Protein AF-X0TDR7-F1 (afdb_monomer)

InterPro domains:
  IPR020618 Adenylate kinase isoenzyme 6 [PTHR12595] (1-79)
  IPR027417 P-loop containing nucleoside triphosphate hydrolase [G3DSA:3.40.50.300] (1-82)

Structure (mmCIF, N/CA/C/O backbone):
data_AF-X0TDR7-F1
#
_entry.id   AF-X0TDR7-F1
#
loop_
_atom_site.group_PDB
_atom_site.id
_atom_site.type_symbol
_atom_site.label_atom_id
_atom_site.label_alt_id
_atom_site.label_comp_id
_atom_site.label_asym_id
_atom_site.label_entity_id
_atom_site.label_seq_id
_atom_site.pdbx_PDB_ins_code
_atom_site.Cartn_x
_atom_site.Cartn_y
_atom_site.Cartn_z
_atom_site.occupancy
_atom_site.B_iso_or_equiv
_atom_site.auth_seq_id
_atom_site.auth_comp_id
_atom_site.auth_asym_id
_atom_site.auth_atom_id
_atom_site.pdbx_PDB_model_num
ATOM 1 N N . HIS A 1 1 ? 4.515 -13.592 0.853 1.00 52.84 1 HIS A N 1
ATOM 2 C CA . HIS A 1 1 ? 5.861 -14.201 0.863 1.00 52.84 1 HIS A CA 1
ATOM 3 C C . HIS A 1 1 ? 6.139 -15.214 -0.256 1.00 52.84 1 HIS A C 1
ATOM 5 O O . HIS A 1 1 ? 7.296 -15.283 -0.643 1.00 52.84 1 HIS A O 1
ATOM 11 N N . LEU A 1 2 ? 5.161 -15.937 -0.839 1.00 58.91 2 LEU A N 1
ATOM 12 C CA . LEU A 1 2 ? 5.413 -16.826 -2.002 1.00 58.91 2 LEU A CA 1
ATOM 13 C C . LEU A 1 2 ? 5.890 -16.073 -3.266 1.00 58.91 2 LEU A C 1
ATOM 15 O O . LEU A 1 2 ? 6.591 -16.632 -4.100 1.00 58.91 2 LEU A O 1
ATOM 19 N N . SER A 1 3 ? 5.553 -14.789 -3.377 1.00 54.22 3 SER A N 1
ATOM 20 C CA . SER A 1 3 ? 5.880 -13.903 -4.499 1.00 54.22 3 SER A CA 1
ATOM 21 C C . SER A 1 3 ? 7.376 -13.813 -4.840 1.00 54.22 3 SER A C 1
ATOM 23 O O . SER A 1 3 ? 7.697 -13.703 -6.015 1.00 54.22 3 SER A O 1
ATOM 25 N N . HIS A 1 4 ? 8.288 -13.939 -3.868 1.00 57.75 4 HIS A N 1
ATOM 26 C CA . HIS A 1 4 ? 9.746 -13.895 -4.109 1.00 57.75 4 HIS A CA 1
ATOM 27 C C . HIS A 1 4 ? 10.300 -15.096 -4.858 1.00 57.75 4 HIS A C 1
ATOM 29 O O . HIS A 1 4 ? 11.381 -15.024 -5.434 1.00 57.75 4 HIS A O 1
ATOM 35 N N . TYR A 1 5 ? 9.589 -16.220 -4.808 1.00 61.66 5 TYR A N 1
ATOM 36 C CA . TYR A 1 5 ? 10.034 -17.458 -5.432 1.00 61.66 5 TYR A CA 1
ATOM 37 C C . TYR A 1 5 ? 9.626 -17.544 -6.898 1.00 61.66 5 TYR A C 1
ATOM 39 O O . TYR A 1 5 ? 10.023 -18.483 -7.583 1.00 61.66 5 TYR A O 1
ATOM 47 N N . LEU A 1 6 ? 8.832 -16.591 -7.393 1.00 69.50 6 LEU A N 1
ATOM 48 C CA . LEU A 1 6 ? 8.427 -16.555 -8.787 1.00 69.50 6 LEU A CA 1
ATOM 49 C C . LEU A 1 6 ? 9.493 -15.806 -9.595 1.00 69.50 6 LEU A C 1
ATOM 51 O O . LEU A 1 6 ? 9.596 -14.584 -9.492 1.00 69.50 6 LEU A O 1
ATOM 55 N N . PRO A 1 7 ? 10.304 -16.495 -10.416 1.00 70.50 7 PRO A N 1
ATOM 56 C CA . PRO A 1 7 ? 11.303 -15.812 -11.214 1.00 70.50 7 PRO A CA 1
ATOM 57 C C . PRO A 1 7 ? 10.626 -14.914 -12.252 1.00 70.50 7 PRO A C 1
ATOM 59 O O . PRO A 1 7 ? 9.612 -15.275 -12.854 1.00 70.50 7 PRO A O 1
ATOM 62 N N . LYS A 1 8 ? 11.246 -13.758 -12.511 1.00 70.50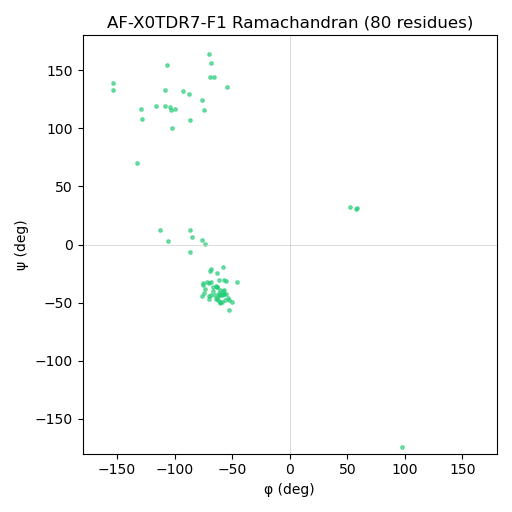 8 LYS A N 1
ATOM 63 C CA . LYS A 1 8 ? 10.768 -12.719 -13.439 1.00 70.50 8 LYS A CA 1
ATOM 64 C C . LYS A 1 8 ? 10.282 -13.249 -14.794 1.00 70.50 8 LYS A C 1
ATOM 66 O O . LYS A 1 8 ? 9.352 -12.690 -15.354 1.00 70.50 8 LYS A O 1
ATOM 71 N N . LYS A 1 9 ? 10.875 -14.335 -15.303 1.00 79.94 9 LYS A N 1
ATOM 72 C CA . LYS A 1 9 ? 10.498 -14.963 -16.582 1.00 79.94 9 LYS A CA 1
ATOM 73 C C . LYS A 1 9 ? 9.037 -15.426 -16.671 1.00 79.94 9 LYS A C 1
ATOM 75 O O . LYS A 1 9 ? 8.566 -15.642 -17.776 1.00 79.94 9 LYS A O 1
ATOM 80 N N . TYR A 1 10 ? 8.348 -15.601 -15.542 1.00 82.06 10 TYR A N 1
ATOM 81 C CA . TYR A 1 10 ? 6.938 -16.006 -15.506 1.00 82.06 10 TYR A CA 1
ATOM 82 C C . TYR A 1 10 ? 5.986 -14.864 -15.127 1.00 82.06 10 TYR A C 1
ATOM 84 O O . TYR A 1 10 ? 4.798 -15.109 -14.943 1.00 82.06 10 TYR A O 1
ATOM 92 N N . ILE A 1 11 ? 6.491 -13.639 -14.942 1.00 82.56 11 ILE A N 1
ATOM 93 C CA . ILE A 1 11 ? 5.696 -12.500 -14.474 1.00 82.56 11 ILE A CA 1
ATOM 94 C C . ILE A 1 11 ? 5.883 -11.317 -15.420 1.00 82.56 11 ILE A C 1
ATOM 96 O O . ILE A 1 11 ? 6.909 -10.636 -15.383 1.00 82.56 11 ILE A O 1
ATOM 100 N N . ASP A 1 12 ? 4.839 -11.019 -16.190 1.00 86.81 12 ASP A N 1
ATOM 101 C CA . ASP A 1 12 ? 4.790 -9.846 -17.070 1.00 86.81 12 ASP A CA 1
ATOM 102 C C . ASP A 1 12 ? 4.568 -8.541 -16.289 1.00 86.81 12 ASP A C 1
ATOM 104 O O . ASP A 1 12 ? 5.079 -7.480 -16.659 1.00 86.81 12 ASP A O 1
ATOM 108 N N . LEU A 1 13 ? 3.810 -8.610 -15.187 1.00 88.56 13 LEU A N 1
ATOM 109 C CA . LEU A 1 13 ? 3.453 -7.458 -14.362 1.00 88.56 13 LEU A CA 1
ATOM 110 C C . LEU A 1 13 ? 3.176 -7.858 -12.905 1.00 88.56 13 LEU A C 1
ATOM 112 O O . LEU A 1 13 ? 2.406 -8.773 -12.629 1.00 88.56 13 LEU A O 1
ATOM 116 N N . CYS A 1 14 ? 3.749 -7.112 -1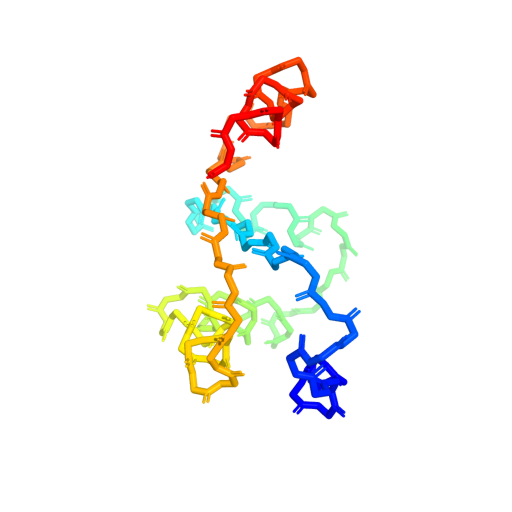1.963 1.00 89.94 14 CYS A N 1
ATOM 117 C CA . CYS A 1 14 ? 3.482 -7.194 -10.532 1.00 89.94 14 CYS A CA 1
ATOM 118 C C . CYS A 1 14 ? 2.701 -5.951 -10.088 1.00 89.94 14 CYS A C 1
ATOM 120 O O . CYS A 1 14 ? 3.179 -4.824 -10.218 1.00 89.94 14 CYS A O 1
ATOM 122 N N . ILE A 1 15 ? 1.488 -6.135 -9.567 1.00 91.19 15 ILE A N 1
ATOM 123 C CA . ILE A 1 15 ? 0.643 -5.026 -9.115 1.00 91.19 15 ILE A CA 1
ATOM 124 C C . ILE A 1 15 ? 0.759 -4.889 -7.598 1.00 91.19 15 ILE A C 1
ATOM 126 O O . ILE A 1 15 ? 0.343 -5.778 -6.858 1.00 91.19 15 ILE A O 1
ATOM 130 N N . ILE A 1 16 ? 1.275 -3.751 -7.136 1.00 92.88 16 ILE A N 1
ATOM 131 C CA . ILE A 1 16 ? 1.388 -3.429 -5.711 1.00 92.88 16 ILE A CA 1
ATOM 132 C C . ILE A 1 16 ? 0.287 -2.443 -5.335 1.00 92.88 16 ILE A C 1
ATOM 134 O O . ILE A 1 16 ? 0.252 -1.304 -5.807 1.00 92.88 16 ILE A O 1
ATOM 138 N N . THR A 1 17 ? -0.624 -2.868 -4.464 1.00 93.44 17 THR A N 1
ATOM 139 C CA . THR A 1 17 ? -1.675 -1.993 -3.943 1.00 93.44 17 THR A CA 1
ATOM 140 C C . THR A 1 17 ? -1.194 -1.249 -2.709 1.00 93.44 17 THR A C 1
ATOM 142 O O . THR A 1 17 ? -0.743 -1.882 -1.759 1.00 93.44 17 THR A O 1
ATOM 145 N N . LYS A 1 18 ? -1.364 0.070 -2.704 1.00 94.75 18 LYS A N 1
ATOM 146 C CA . LYS A 1 18 ? -1.112 0.945 -1.558 1.00 94.75 18 LYS A CA 1
ATOM 147 C C . LYS A 1 18 ? -2.415 1.430 -0.942 1.00 94.75 18 LYS A C 1
ATOM 149 O O . LYS A 1 18 ? -3.457 1.477 -1.610 1.00 94.75 18 LYS A O 1
ATOM 154 N N . CYS A 1 19 ? -2.378 1.762 0.341 1.00 95.75 19 CYS A N 1
ATOM 155 C CA . CYS A 1 19 ? -3.529 2.284 1.061 1.00 95.75 19 CYS A CA 1
ATOM 156 C C . CYS A 1 19 ? -3.094 3.149 2.245 1.00 95.75 19 CYS A C 1
ATOM 158 O O . CYS A 1 19 ? -2.236 2.769 3.032 1.00 95.75 19 CYS A O 1
ATOM 160 N N . ASN A 1 20 ? -3.776 4.274 2.461 1.00 96.75 20 ASN A N 1
ATOM 161 C CA . ASN A 1 20 ? -3.605 5.061 3.676 1.00 96.75 20 ASN A CA 1
ATOM 162 C C . ASN A 1 20 ? -3.831 4.206 4.940 1.00 96.75 20 ASN A C 1
ATOM 164 O O . ASN A 1 20 ? -4.835 3.491 5.036 1.00 96.75 20 ASN A O 1
ATOM 168 N N . LEU A 1 21 ? -2.952 4.361 5.935 1.00 96.94 21 LEU A N 1
ATOM 169 C CA . LEU A 1 21 ? -2.923 3.551 7.160 1.00 96.94 21 LEU A CA 1
ATOM 170 C C . LEU A 1 21 ? -4.248 3.549 7.929 1.00 96.94 21 LEU A C 1
ATOM 172 O O . LEU A 1 21 ? -4.721 2.488 8.325 1.00 96.94 21 LEU A O 1
ATOM 176 N N . LYS A 1 22 ? -4.911 4.706 8.076 1.00 97.00 22 LYS A N 1
ATOM 177 C CA . LYS A 1 22 ? -6.206 4.789 8.781 1.00 97.00 22 LYS A CA 1
ATOM 178 C C . LYS A 1 22 ? -7.286 3.984 8.059 1.00 97.00 22 LYS A C 1
ATOM 180 O O . LYS A 1 22 ? -8.155 3.382 8.687 1.00 97.00 22 LYS A O 1
ATOM 185 N N . THR A 1 23 ? -7.252 3.983 6.729 1.00 96.94 23 THR A N 1
ATOM 186 C CA . THR A 1 23 ? -8.204 3.219 5.914 1.00 96.94 23 THR A CA 1
ATOM 187 C C . THR A 1 23 ? -7.883 1.728 5.952 1.00 96.94 23 THR A C 1
ATOM 189 O O . THR A 1 23 ? -8.796 0.912 6.095 1.00 96.94 23 THR A O 1
ATOM 192 N N . LEU A 1 24 ? -6.600 1.372 5.874 1.00 97.12 24 LEU A N 1
ATOM 193 C CA . LEU A 1 24 ? -6.132 -0.006 5.974 1.00 97.12 24 LEU A CA 1
ATOM 194 C C . LEU A 1 24 ? -6.516 -0.615 7.327 1.00 97.12 24 LEU A C 1
ATOM 196 O O . LEU A 1 24 ? -7.162 -1.659 7.362 1.00 97.12 24 LEU A O 1
ATOM 200 N N . GLU A 1 25 ? -6.244 0.084 8.430 1.00 97.56 25 GLU A N 1
ATOM 201 C CA . GLU A 1 25 ? -6.606 -0.351 9.780 1.00 97.56 25 GLU A CA 1
ATOM 202 C C . GLU A 1 25 ? -8.115 -0.613 9.906 1.00 97.56 25 GLU A C 1
ATOM 204 O O . GLU A 1 25 ? -8.528 -1.675 10.375 1.00 97.56 25 GLU A O 1
ATOM 209 N N . LYS A 1 26 ? -8.959 0.317 9.433 1.00 97.62 26 LYS A N 1
ATOM 210 C CA . LYS A 1 26 ? -10.423 0.145 9.430 1.00 97.62 26 LYS A CA 1
ATOM 211 C C . LYS A 1 26 ? -10.849 -1.108 8.659 1.00 97.62 26 LYS A C 1
ATOM 213 O O . LYS A 1 26 ? -11.710 -1.854 9.129 1.00 97.62 26 LYS A O 1
ATOM 218 N N . ARG A 1 27 ? -10.247 -1.369 7.492 1.00 96.56 27 ARG A N 1
ATOM 219 C CA . ARG A 1 27 ? -10.532 -2.565 6.677 1.00 96.56 27 ARG A CA 1
ATOM 220 C C . ARG A 1 27 ? -10.111 -3.848 7.393 1.00 96.56 27 ARG A C 1
ATOM 222 O O . ARG A 1 27 ? -10.880 -4.806 7.400 1.00 96.56 27 ARG A O 1
ATOM 229 N N . LEU A 1 28 ? -8.937 -3.862 8.021 1.00 97.38 28 LEU A N 1
ATOM 230 C CA . LEU A 1 28 ? -8.436 -5.020 8.765 1.00 97.38 28 LEU A CA 1
ATOM 231 C C . LEU A 1 28 ? -9.281 -5.309 10.016 1.00 97.38 28 LEU A C 1
ATOM 233 O O . LEU A 1 28 ? -9.631 -6.462 10.265 1.00 97.38 28 LEU A O 1
ATOM 237 N N . LYS A 1 29 ? -9.711 -4.269 10.744 1.00 97.25 29 LYS A N 1
ATOM 238 C CA . LYS A 1 29 ? -10.665 -4.400 11.860 1.00 97.25 29 LYS A CA 1
ATOM 239 C C . LYS A 1 29 ? -12.002 -4.980 11.398 1.00 97.25 29 LYS A C 1
ATOM 241 O O . LYS A 1 29 ? -12.523 -5.890 12.034 1.00 97.25 29 LYS A O 1
ATOM 246 N N . LYS A 1 30 ? -12.533 -4.523 10.255 1.00 97.50 30 LYS A N 1
ATOM 247 C CA . LYS A 1 30 ? -13.770 -5.072 9.664 1.00 97.50 30 LYS A CA 1
ATOM 248 C C . LYS A 1 30 ? -13.635 -6.556 9.296 1.00 97.50 30 LYS A C 1
ATOM 250 O O . LYS A 1 30 ? -14.611 -7.292 9.395 1.00 97.50 30 LYS A O 1
ATOM 255 N N . LYS A 1 31 ? -12.427 -7.008 8.937 1.00 96.25 31 LYS A N 1
ATOM 256 C CA . LYS A 1 31 ? -12.093 -8.428 8.720 1.00 96.25 31 LYS A CA 1
ATOM 257 C C . LYS A 1 31 ? -11.914 -9.235 10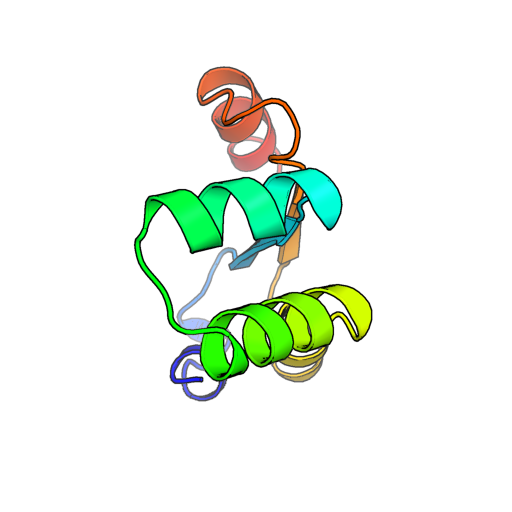.016 1.00 96.25 31 LYS A C 1
ATOM 259 O O . LYS A 1 31 ? -11.577 -10.410 9.938 1.00 96.25 31 LYS A O 1
ATOM 264 N N . ARG A 1 32 ? -12.140 -8.633 11.192 1.00 96.44 32 ARG A N 1
ATOM 265 C CA . ARG A 1 32 ? -11.985 -9.259 12.518 1.00 96.44 32 ARG A CA 1
ATOM 266 C C . ARG A 1 32 ? -10.571 -9.787 12.786 1.00 96.44 32 ARG A C 1
ATOM 268 O O . ARG A 1 32 ? -10.395 -10.763 13.507 1.00 96.44 32 ARG A O 1
ATOM 275 N N . TYR A 1 33 ? -9.553 -9.142 12.214 1.00 96.81 33 TYR A N 1
ATOM 276 C CA . TYR A 1 33 ? -8.165 -9.479 12.525 1.00 96.81 33 TYR A CA 1
ATOM 277 C C . TYR A 1 33 ? -7.833 -9.054 13.958 1.00 96.81 33 TYR A C 1
ATOM 279 O O . TYR A 1 33 ? -8.311 -8.027 14.444 1.00 96.81 33 TYR A O 1
ATOM 287 N N . ASN A 1 34 ? -7.002 -9.842 14.638 1.00 97.25 34 ASN A N 1
ATOM 288 C CA . ASN A 1 34 ? -6.536 -9.495 15.976 1.00 97.25 34 ASN A CA 1
ATOM 289 C C . ASN A 1 34 ? -5.564 -8.295 15.933 1.00 97.25 34 ASN A C 1
ATOM 291 O O . ASN A 1 34 ? -5.036 -7.925 14.881 1.00 97.25 34 ASN A O 1
ATOM 295 N N . LYS A 1 35 ? -5.318 -7.672 17.094 1.00 97.12 35 LYS A N 1
ATOM 296 C CA . LYS A 1 35 ? -4.473 -6.467 17.197 1.00 97.12 35 LYS A CA 1
ATOM 297 C C . LYS A 1 35 ? -3.051 -6.692 16.671 1.00 97.12 35 LYS A C 1
ATOM 299 O O . LYS A 1 35 ? -2.521 -5.815 15.996 1.00 97.12 35 LYS A O 1
ATOM 304 N N . ALA A 1 36 ? -2.465 -7.858 16.946 1.00 97.69 36 ALA A N 1
ATOM 305 C CA . ALA A 1 36 ? -1.121 -8.206 16.488 1.00 97.69 36 ALA A CA 1
ATOM 306 C C . ALA A 1 36 ? -1.048 -8.252 14.955 1.00 97.69 36 ALA A C 1
ATOM 308 O O . ALA A 1 36 ? -0.201 -7.593 14.363 1.00 97.69 36 ALA A O 1
ATOM 309 N N . LYS A 1 37 ? -2.002 -8.931 14.307 1.00 97.12 37 LYS A N 1
ATOM 310 C CA . LYS A 1 37 ? -2.061 -9.040 12.848 1.00 97.12 37 LYS A CA 1
ATOM 311 C C . LYS A 1 37 ? -2.343 -7.699 12.182 1.00 97.12 37 LYS A C 1
ATOM 313 O O . LYS A 1 37 ? -1.795 -7.418 11.120 1.00 97.12 37 LYS A O 1
ATOM 318 N N . ILE A 1 38 ? -3.185 -6.863 12.795 1.00 97.75 38 ILE A N 1
ATOM 319 C CA . ILE A 1 38 ? -3.419 -5.495 12.318 1.00 97.75 38 ILE A CA 1
ATOM 320 C C . ILE A 1 38 ? -2.113 -4.699 12.347 1.00 97.75 38 ILE A C 1
ATOM 322 O O . ILE A 1 38 ? -1.761 -4.112 11.330 1.00 97.75 38 ILE A O 1
ATOM 326 N N . ARG A 1 39 ? -1.394 -4.711 13.477 1.00 97.69 39 ARG A N 1
ATOM 327 C CA . ARG A 1 39 ? -0.114 -4.008 13.624 1.00 97.69 39 ARG A CA 1
ATOM 328 C C . ARG A 1 39 ? 0.911 -4.489 12.602 1.00 97.69 39 ARG A C 1
ATOM 330 O O . ARG A 1 39 ? 1.438 -3.666 11.875 1.00 97.69 39 ARG A O 1
ATOM 337 N N . GLU A 1 40 ? 1.088 -5.802 12.472 1.00 97.69 40 GLU A N 1
ATOM 338 C CA . GLU A 1 40 ? 1.979 -6.411 11.476 1.00 97.69 40 GLU A CA 1
ATOM 339 C C . GLU A 1 40 ? 1.677 -5.903 10.055 1.00 97.69 40 GLU A C 1
ATOM 341 O O . GLU A 1 40 ? 2.577 -5.470 9.348 1.00 97.69 40 GLU A O 1
ATOM 346 N N . ASN A 1 41 ? 0.403 -5.881 9.643 1.00 96.75 41 ASN A N 1
ATOM 347 C CA . ASN A 1 41 ? 0.027 -5.415 8.302 1.00 96.75 41 ASN A CA 1
ATOM 348 C C . ASN A 1 41 ? 0.214 -3.900 8.118 1.00 96.75 41 ASN A C 1
ATOM 350 O O . ASN A 1 41 ? 0.514 -3.460 7.011 1.00 96.75 41 ASN A O 1
ATOM 354 N N . LEU A 1 42 ? 0.008 -3.102 9.171 1.00 97.75 42 LEU A N 1
ATOM 355 C CA . LEU A 1 42 ? 0.276 -1.664 9.131 1.00 97.75 42 LEU A CA 1
ATOM 356 C C . LEU A 1 42 ? 1.775 -1.388 9.036 1.00 97.75 42 LEU A C 1
ATOM 358 O O . LEU A 1 42 ? 2.172 -0.572 8.212 1.00 97.75 42 LEU A O 1
ATOM 362 N N . ASP A 1 43 ? 2.590 -2.100 9.812 1.00 97.88 43 ASP A N 1
ATOM 363 C CA . ASP A 1 43 ? 4.047 -2.001 9.768 1.00 97.88 43 ASP A CA 1
ATOM 364 C C . ASP A 1 43 ? 4.561 -2.412 8.377 1.00 97.88 43 ASP A C 1
ATOM 366 O O . ASP A 1 43 ? 5.349 -1.685 7.776 1.00 97.88 43 ASP A O 1
ATOM 370 N N . CYS A 1 44 ? 4.037 -3.496 7.789 1.00 96.69 44 CYS A N 1
ATOM 371 C CA . CYS A 1 44 ? 4.364 -3.883 6.412 1.00 96.69 44 CYS A CA 1
ATOM 372 C C . CYS A 1 44 ? 4.063 -2.781 5.383 1.00 96.69 44 CYS A C 1
ATOM 374 O O . CYS A 1 44 ? 4.831 -2.612 4.435 1.00 96.69 44 CYS A O 1
ATOM 376 N N . GLU A 1 45 ? 2.957 -2.047 5.548 1.00 96.38 45 GLU A N 1
ATOM 377 C CA . GLU A 1 45 ? 2.612 -0.931 4.662 1.00 96.38 45 GLU A CA 1
ATOM 378 C C . GLU A 1 45 ? 3.499 0.298 4.917 1.00 96.38 45 GLU A C 1
ATOM 380 O O . GLU A 1 45 ? 3.906 0.940 3.955 1.00 96.38 45 GLU A O 1
ATOM 385 N N . ILE A 1 46 ? 3.843 0.598 6.177 1.00 97.25 46 ILE A N 1
ATOM 386 C CA . ILE A 1 46 ? 4.746 1.701 6.561 1.00 97.25 46 ILE A CA 1
ATOM 387 C C . ILE A 1 46 ? 6.151 1.492 5.993 1.00 97.25 46 ILE A C 1
ATOM 389 O O . ILE A 1 46 ? 6.742 2.423 5.455 1.00 97.25 46 ILE A O 1
ATOM 393 N N . PHE A 1 47 ? 6.687 0.277 6.114 1.00 96.94 47 PHE A N 1
ATOM 394 C CA . PHE A 1 47 ? 8.041 -0.056 5.668 1.00 96.94 47 PHE A CA 1
ATOM 395 C C . PHE A 1 47 ? 8.120 -0.427 4.185 1.00 96.94 47 PHE A C 1
ATOM 397 O O . PHE A 1 47 ? 9.172 -0.858 3.715 1.00 96.94 47 PHE A O 1
ATOM 404 N N . ASP A 1 48 ? 7.018 -0.282 3.442 1.00 95.81 48 ASP A N 1
ATOM 405 C CA . ASP A 1 48 ? 6.947 -0.596 2.018 1.00 95.81 48 ASP A CA 1
ATOM 406 C C . ASP A 1 48 ? 7.440 -2.014 1.674 1.00 95.81 48 ASP A C 1
ATOM 408 O O . ASP A 1 48 ? 7.939 -2.247 0.571 1.00 95.81 48 ASP A O 1
ATOM 412 N N . ILE A 1 49 ? 7.253 -2.980 2.583 1.00 95.38 49 ILE A N 1
ATOM 413 C CA . ILE A 1 49 ? 7.842 -4.324 2.477 1.00 95.38 49 ILE A CA 1
ATOM 414 C C . ILE A 1 49 ? 7.514 -4.949 1.119 1.00 95.38 49 ILE A C 1
ATOM 416 O O . ILE A 1 49 ? 8.419 -5.193 0.331 1.00 95.38 49 ILE A O 1
ATOM 420 N N . CYS A 1 50 ? 6.231 -5.059 0.761 1.00 93.06 50 CYS A N 1
ATOM 421 C CA . CYS A 1 50 ? 5.805 -5.643 -0.517 1.00 93.06 50 CYS A CA 1
ATOM 422 C C . CYS A 1 50 ? 6.404 -4.949 -1.759 1.00 93.06 50 CYS A C 1
ATOM 424 O O . CYS A 1 50 ? 6.575 -5.578 -2.801 1.00 93.06 50 CYS A O 1
ATOM 426 N N . LEU A 1 51 ? 6.680 -3.641 -1.684 1.00 93.81 51 LEU A N 1
ATOM 427 C CA . LEU A 1 51 ? 7.278 -2.896 -2.793 1.00 93.81 51 LEU A CA 1
ATOM 428 C C . LEU A 1 51 ? 8.774 -3.196 -2.909 1.00 93.81 51 LEU A C 1
ATOM 430 O O . LEU A 1 51 ? 9.264 -3.394 -4.020 1.00 93.81 51 LEU A O 1
ATOM 434 N N . ASN A 1 52 ? 9.487 -3.217 -1.783 1.00 94.25 52 ASN A N 1
ATOM 435 C CA . ASN A 1 52 ? 10.917 -3.521 -1.748 1.00 94.25 52 ASN A CA 1
ATOM 436 C C . ASN A 1 52 ? 11.173 -4.955 -2.214 1.00 94.25 52 ASN A C 1
ATOM 438 O O . ASN A 1 52 ? 11.954 -5.170 -3.134 1.00 94.25 52 ASN A O 1
ATOM 442 N N . GLU A 1 53 ? 10.390 -5.893 -1.697 1.00 91.44 53 GLU A N 1
ATOM 443 C CA . GLU A 1 53 ? 10.339 -7.293 -2.111 1.00 91.44 53 GLU A CA 1
ATOM 444 C C . GLU A 1 53 ? 10.187 -7.459 -3.640 1.00 91.44 53 GLU A C 1
ATOM 446 O O . GLU A 1 53 ? 10.958 -8.161 -4.300 1.00 91.44 53 GLU A O 1
ATOM 451 N N . ALA A 1 54 ? 9.228 -6.749 -4.247 1.00 90.50 54 ALA A N 1
ATOM 452 C CA . ALA A 1 54 ? 9.009 -6.804 -5.692 1.00 90.50 54 ALA A CA 1
ATOM 453 C C . ALA A 1 54 ? 10.150 -6.161 -6.507 1.00 90.50 54 ALA A C 1
ATOM 455 O O . ALA A 1 54 ? 10.439 -6.606 -7.625 1.00 90.50 54 ALA A O 1
ATOM 456 N N . LYS A 1 55 ? 10.797 -5.117 -5.966 1.00 90.38 55 LYS A N 1
ATOM 457 C CA . LYS A 1 55 ? 11.958 -4.455 -6.586 1.00 90.38 55 LYS A CA 1
ATOM 458 C C . LYS A 1 55 ? 13.189 -5.355 -6.561 1.00 90.38 55 LYS A C 1
ATOM 460 O O . LYS A 1 55 ? 13.860 -5.473 -7.585 1.00 90.38 55 LYS A O 1
ATOM 465 N N . GLU A 1 56 ? 13.463 -6.008 -5.435 1.00 91.00 56 GLU A N 1
ATOM 466 C CA . GLU A 1 56 ? 14.576 -6.951 -5.278 1.00 91.00 56 GLU A CA 1
ATOM 467 C C . GLU A 1 56 ? 14.449 -8.133 -6.246 1.00 91.00 56 GLU A C 1
ATOM 469 O O . GLU A 1 56 ? 15.419 -8.509 -6.906 1.00 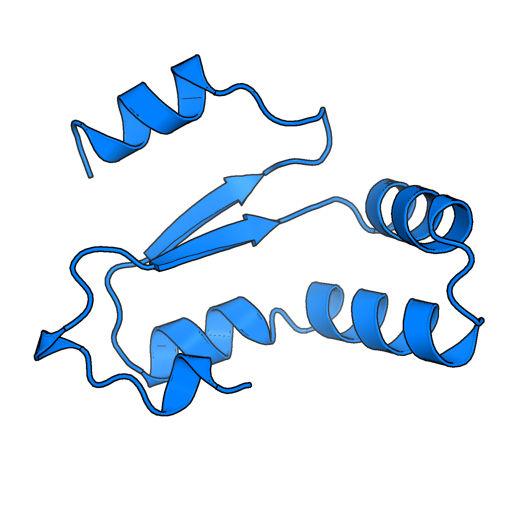91.00 56 GLU A O 1
ATOM 474 N N . ALA A 1 57 ? 13.226 -8.631 -6.448 1.00 87.12 57 ALA A N 1
ATOM 475 C CA . ALA A 1 57 ? 12.914 -9.656 -7.445 1.00 87.12 57 ALA A CA 1
ATOM 476 C C . ALA A 1 57 ? 12.925 -9.146 -8.910 1.00 87.12 57 ALA A C 1
ATOM 478 O O . ALA A 1 57 ? 12.705 -9.914 -9.852 1.00 87.12 57 ALA A O 1
ATOM 479 N N . LYS A 1 58 ? 13.212 -7.853 -9.133 1.00 88.06 58 LYS A N 1
ATOM 480 C CA . LYS A 1 58 ? 13.316 -7.185 -10.446 1.00 88.06 58 LYS A CA 1
ATOM 481 C C . LYS A 1 58 ? 12.052 -7.287 -11.311 1.00 88.06 58 LYS A C 1
ATOM 483 O O . LYS A 1 58 ? 12.153 -7.291 -12.548 1.00 88.06 58 LYS A O 1
ATOM 488 N N . HIS A 1 59 ? 10.870 -7.358 -10.698 1.00 87.81 59 HIS A N 1
ATOM 489 C CA . HIS A 1 59 ? 9.599 -7.391 -11.426 1.00 87.81 59 HIS A CA 1
ATOM 490 C C . HIS A 1 59 ? 9.292 -6.057 -12.122 1.00 87.81 59 HIS A C 1
ATOM 492 O O . HIS A 1 59 ? 9.755 -4.997 -11.703 1.00 87.81 59 HIS A O 1
ATOM 498 N N . LYS A 1 60 ? 8.472 -6.094 -13.182 1.00 89.44 60 LYS A N 1
ATOM 499 C CA . LYS A 1 60 ? 7.815 -4.885 -13.701 1.00 89.44 60 LYS A CA 1
ATOM 500 C C . LYS A 1 60 ? 6.686 -4.532 -12.734 1.00 89.44 60 LYS A C 1
ATOM 502 O O . LYS A 1 60 ? 5.779 -5.337 -12.565 1.00 89.44 60 LYS A O 1
ATOM 507 N N . ILE A 1 61 ? 6.756 -3.381 -12.069 1.00 91.94 61 ILE A N 1
ATOM 508 C CA . ILE A 1 61 ? 5.842 -3.036 -10.969 1.00 91.94 61 ILE A CA 1
ATOM 509 C C . ILE A 1 61 ? 4.863 -1.946 -11.400 1.00 91.94 61 ILE A C 1
ATOM 511 O O . ILE A 1 61 ? 5.277 -0.908 -11.910 1.00 91.94 61 ILE A O 1
ATOM 515 N N . LEU A 1 62 ? 3.577 -2.142 -11.110 1.00 91.69 62 LEU A N 1
ATOM 516 C CA . LEU A 1 62 ? 2.543 -1.113 -11.196 1.00 91.69 62 LEU A CA 1
ATOM 517 C C . LEU A 1 62 ? 1.965 -0.837 -9.806 1.0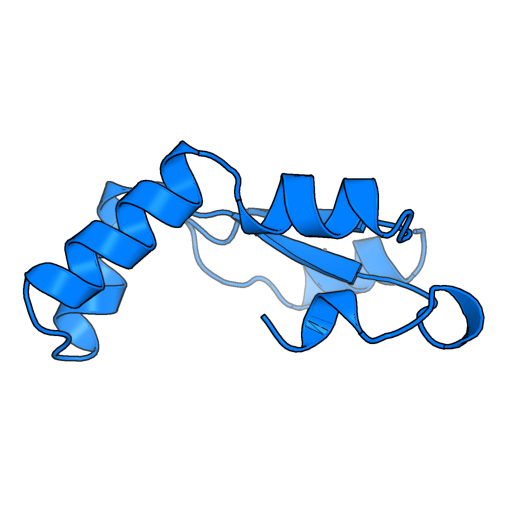0 91.69 62 LEU A C 1
ATOM 519 O O . LEU A 1 62 ? 1.367 -1.715 -9.187 1.00 91.69 62 LEU A O 1
ATOM 523 N N . ILE A 1 63 ? 2.105 0.402 -9.331 1.00 92.50 63 ILE A N 1
ATOM 524 C CA . ILE A 1 63 ? 1.579 0.817 -8.025 1.00 92.50 63 ILE A CA 1
ATOM 525 C C . ILE A 1 63 ? 0.172 1.403 -8.177 1.00 92.50 63 ILE A C 1
ATOM 527 O O . ILE A 1 63 ? -0.084 2.272 -9.022 1.00 92.50 63 ILE A O 1
ATOM 531 N N . ILE A 1 64 ? -0.750 0.943 -7.332 1.00 92.62 64 ILE A N 1
ATOM 532 C CA . ILE A 1 64 ? -2.154 1.358 -7.345 1.00 92.62 64 ILE A CA 1
ATOM 533 C C . ILE A 1 64 ? -2.587 1.772 -5.942 1.00 92.62 64 ILE A C 1
ATOM 535 O O . ILE A 1 64 ? -2.648 0.946 -5.037 1.00 92.62 64 ILE A O 1
ATOM 539 N N . ASP A 1 65 ? -2.951 3.041 -5.767 1.00 92.44 65 ASP A N 1
ATOM 540 C CA . ASP A 1 65 ? -3.594 3.502 -4.536 1.00 92.44 65 ASP A CA 1
ATOM 541 C C . ASP A 1 65 ? -5.067 3.068 -4.506 1.00 92.44 65 ASP A C 1
ATOM 543 O O . ASP A 1 65 ? -5.850 3.372 -5.410 1.00 92.44 65 ASP A O 1
ATOM 547 N N . THR A 1 66 ? -5.435 2.360 -3.443 1.00 94.31 66 THR A N 1
ATOM 548 C CA . THR A 1 66 ? -6.778 1.827 -3.193 1.00 94.31 66 THR A CA 1
ATOM 549 C C . THR A 1 66 ? -7.459 2.491 -1.997 1.00 94.31 66 THR A C 1
ATOM 551 O O . THR A 1 66 ? -8.488 2.002 -1.518 1.00 94.31 66 THR A O 1
ATOM 554 N N . THR A 1 67 ? -6.923 3.604 -1.486 1.00 91.88 67 THR A N 1
ATOM 555 C CA . THR A 1 67 ? -7.458 4.324 -0.319 1.00 91.88 67 THR A CA 1
ATOM 556 C C . THR A 1 67 ? -8.935 4.666 -0.501 1.00 91.88 67 THR A C 1
ATOM 558 O O . THR A 1 67 ? -9.757 4.380 0.367 1.00 91.88 67 THR A O 1
ATOM 561 N N . LYS A 1 68 ? -9.308 5.181 -1.677 1.00 91.44 68 LYS A N 1
ATOM 562 C CA . LYS A 1 68 ? -10.698 5.537 -2.020 1.00 91.44 68 LYS A CA 1
ATOM 563 C C . LYS A 1 68 ? -11.517 4.368 -2.593 1.00 91.44 68 LYS A C 1
ATOM 565 O O . LYS A 1 68 ? -12.599 4.581 -3.124 1.00 91.44 68 LYS A O 1
ATOM 570 N N . GLY A 1 69 ? -11.013 3.139 -2.480 1.00 87.44 69 GLY A N 1
ATOM 571 C CA . GLY A 1 69 ? -11.598 1.948 -3.096 1.00 87.44 69 GLY A CA 1
ATOM 572 C C . GLY A 1 69 ? -10.921 1.581 -4.415 1.00 87.44 69 GLY A C 1
ATOM 573 O O . GLY A 1 69 ? -9.905 2.162 -4.793 1.00 87.44 69 GLY A O 1
ATOM 574 N N . ILE A 1 70 ? -11.472 0.576 -5.094 1.00 87.06 70 ILE A N 1
ATOM 575 C CA . ILE A 1 70 ? -10.926 0.030 -6.338 1.00 87.06 70 ILE A CA 1
ATOM 576 C C . ILE A 1 70 ? -11.782 0.541 -7.497 1.00 87.06 70 ILE A C 1
ATOM 578 O O . ILE A 1 70 ? -12.971 0.245 -7.564 1.00 87.06 70 ILE A O 1
ATOM 582 N N . ASN A 1 71 ? -11.177 1.291 -8.420 1.00 85.62 71 ASN A N 1
ATOM 583 C CA . ASN A 1 71 ? -11.811 1.650 -9.688 1.00 85.62 71 ASN A CA 1
ATOM 584 C C . ASN A 1 71 ? -11.241 0.761 -10.797 1.00 85.62 71 ASN A C 1
ATOM 586 O O . ASN A 1 71 ? -10.144 1.014 -11.295 1.00 85.62 71 ASN A O 1
ATOM 590 N N . ILE A 1 72 ? -11.991 -0.276 -11.169 1.00 85.25 72 ILE A N 1
ATOM 591 C CA . ILE A 1 72 ? -11.558 -1.304 -12.124 1.00 85.25 72 ILE A CA 1
ATOM 592 C C . ILE A 1 72 ? -11.204 -0.687 -13.483 1.00 85.25 72 ILE A C 1
ATOM 594 O O . ILE A 1 72 ? -10.143 -0.984 -14.023 1.00 85.25 72 ILE A O 1
ATOM 598 N N . ASN A 1 73 ? -12.014 0.243 -13.995 1.00 84.88 73 ASN A N 1
ATOM 599 C CA . ASN A 1 73 ? -11.771 0.886 -15.292 1.00 84.88 73 ASN A CA 1
ATOM 600 C C . ASN A 1 73 ? -10.445 1.659 -15.314 1.00 84.88 73 ASN A C 1
ATOM 602 O O . ASN A 1 73 ? -9.667 1.558 -16.261 1.00 84.88 73 ASN A O 1
ATOM 606 N N . LYS A 1 74 ? -10.140 2.383 -14.230 1.00 80.62 74 LYS A N 1
ATOM 607 C CA . LYS A 1 74 ? -8.869 3.106 -14.092 1.00 80.62 74 LYS A CA 1
ATOM 608 C C . LYS A 1 74 ? -7.668 2.156 -14.063 1.00 80.62 74 LYS A C 1
ATOM 610 O O . LYS A 1 74 ? -6.611 2.497 -14.589 1.00 80.62 74 LYS A O 1
ATOM 615 N N . ILE A 1 75 ? -7.823 0.984 -13.450 1.00 84.06 75 ILE A N 1
ATOM 616 C CA . ILE A 1 75 ? -6.778 -0.045 -13.393 1.00 84.06 75 ILE A CA 1
ATOM 617 C C . ILE A 1 75 ? -6.570 -0.667 -14.775 1.00 84.06 75 ILE A C 1
ATOM 619 O O . ILE A 1 75 ? -5.435 -0.741 -15.234 1.00 84.06 75 ILE A O 1
ATOM 623 N N . LEU A 1 76 ? -7.652 -1.032 -15.469 1.00 84.44 76 LEU A N 1
ATOM 624 C CA . LEU A 1 76 ? -7.590 -1.600 -16.818 1.00 84.44 76 LEU A CA 1
ATOM 625 C C . LEU A 1 76 ? -6.871 -0.668 -17.800 1.00 84.44 76 LEU A C 1
ATOM 627 O O . LEU A 1 76 ? -6.023 -1.128 -18.559 1.00 84.44 76 LEU A O 1
ATOM 631 N N . ASN A 1 77 ? -7.137 0.639 -17.741 1.00 81.56 77 ASN A N 1
ATOM 632 C CA . ASN A 1 77 ? -6.451 1.613 -18.595 1.00 81.56 77 ASN A CA 1
ATOM 633 C C . ASN A 1 77 ? -4.939 1.678 -18.326 1.00 81.56 77 ASN A C 1
ATOM 635 O O . ASN A 1 77 ? -4.163 1.817 -19.264 1.00 81.56 77 ASN A O 1
ATOM 639 N N . LYS A 1 78 ? -4.512 1.531 -17.064 1.00 78.50 78 LYS A N 1
ATOM 640 C CA . LYS A 1 78 ? -3.085 1.480 -16.704 1.00 78.50 78 LYS A CA 1
ATOM 641 C C . LYS A 1 78 ? -2.405 0.181 -17.139 1.00 78.50 78 LYS A C 1
ATOM 643 O O . LYS A 1 78 ? -1.227 0.202 -17.454 1.00 78.50 78 LYS A O 1
ATOM 648 N N . ILE A 1 79 ? -3.126 -0.940 -17.151 1.00 81.94 79 ILE A N 1
ATOM 649 C CA . ILE A 1 79 ? -2.577 -2.239 -17.572 1.00 81.94 79 ILE A CA 1
ATOM 650 C C . ILE A 1 79 ? -2.427 -2.310 -19.098 1.00 81.94 79 ILE A C 1
ATOM 652 O O . ILE A 1 79 ? -1.472 -2.907 -19.582 1.00 81.94 79 ILE A O 1
ATOM 656 N N . LYS A 1 80 ? -3.340 -1.688 -19.861 1.00 72.94 80 LYS A N 1
ATOM 657 C CA . LYS A 1 80 ? -3.283 -1.650 -21.337 1.00 72.94 80 LYS A CA 1
ATOM 658 C C . LYS A 1 80 ? -2.122 -0.810 -21.888 1.00 72.94 80 LYS A C 1
ATOM 660 O O . LYS A 1 80 ? -1.717 -1.028 -23.025 1.00 72.94 80 LYS A O 1
ATOM 665 N N . HIS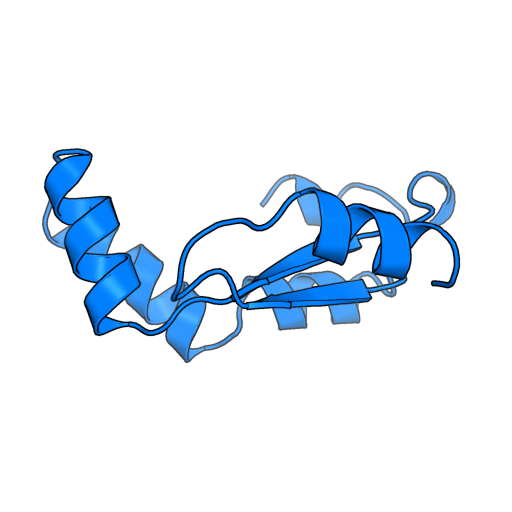 A 1 81 ? -1.580 0.106 -21.085 1.00 62.97 81 HIS A N 1
ATOM 666 C CA . HIS A 1 81 ? -0.425 0.944 -21.424 1.00 62.97 81 HIS A CA 1
ATOM 667 C C . HIS A 1 81 ? 0.596 0.941 -20.266 1.00 62.97 81 HIS A C 1
ATOM 669 O O . HIS A 1 81 ? 0.693 1.938 -19.546 1.00 62.97 81 HIS A O 1
ATOM 675 N N . PRO A 1 82 ? 1.282 -0.193 -20.024 1.00 55.94 82 PRO A N 1
ATOM 676 C CA . PRO A 1 82 ? 2.056 -0.431 -18.808 1.00 55.94 82 PRO A CA 1
ATOM 677 C C . PRO A 1 82 ? 3.495 0.086 -18.850 1.00 55.94 82 PRO A C 1
ATOM 679 O O . PRO A 1 82 ? 4.176 -0.096 -19.885 1.00 55.94 82 PRO A O 1
#

Foldseek 3Di:
DCVLVDQQVVAQEDEAEAADLVQQLVVCVVVVDDPVVNVVVSVCRVVVVVVVSCVVSVHHYDYHYQHVHDDPVVVVVVVVPD

Nearest PDB structures (foldseek):
  4cvn-assembly1_D  TM=8.336E-01  e=7.142E-03  Pyrococcus abyssi GE5
  4cvn-assembly4_B  TM=8.265E-01  e=7.142E-03  Pyrococcus abyssi GE5
  6ur1-assembly2_B  TM=2.492E-01  e=4.889E+00  Pseudomonas aeruginosa PAO1
  6uqy-assembly1_A  TM=2.481E-01  e=6.435E+00  Pseudomonas aeruginosa PAO1
  6ur0-assembly2_B  TM=2.490E-01  e=8.472E+00  Pseudomonas aeruginosa PAO1

Sequence (82 aa):
HLSHYLPKKYIDLCIITKCNLKTLEKRLKKKRYNKAKIRENLDCEIFDICLNEAKEAKHKILIIDTTKGININKILNKIKHP

Secondary structure (DSSP, 8-state):
-GGGGS-GGG-S-EEEEE--HHHHHHHHHHTT--HHHHHHHHHHHHTTHHHHHHHHTT--EEEEE-TT---HHHHHHHHH--

Radius of gyration: 14.12 Å; Cα contacts (8 Å, |Δi|>4): 69; chains: 1; bounding box: 28×23×39 Å

Organism: NCBI:txid412755

So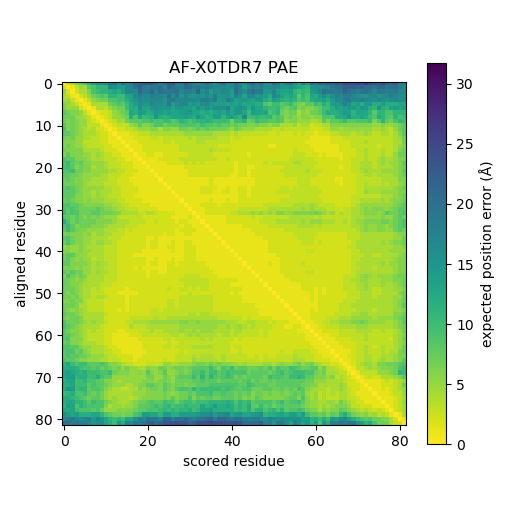lvent-accessible surface area (backbone atoms only — not comparable to full-atom values): 5017 Å² total; per-residue (Å²): 122,73,71,73,74,58,59,46,93,81,46,87,67,42,77,47,77,40,57,51,63,73,57,47,51,54,53,38,52,74,68,68,51,53,71,68,60,45,49,54,55,49,50,39,61,73,67,39,42,75,58,52,54,41,53,76,55,63,44,47,75,47,82,41,77,39,62,94,46,85,58,63,70,66,49,53,58,46,65,79,66,113

Mean predicted aligned error: 5.14 Å

pLDDT: mean 88.22, std 11.58, range [52.84, 97.88]

=== Feature glossary ===
Legend for the data blocks above and below:

— What the protein is —

The amino-acid sequence is the protein's primary structure: the linear order of residues from the N-terminus to the C-terminus, written in one-letter code. Everything else here — the 3D coordinates, the secondary structure, the domain annotations — is ultimately a consequence of this string.

Database cross-references. InterPro integrates a dozen domain/family signature databases into unified entries with residue-range hits. GO terms attach function/process/location labels with evidence codes. CATH codes position the fold in a four-level structural taxonomy. Organism is the NCBI-taxonomy species name.

— Where its atoms are —

The mmCIF block holds the 3D Cartesian coordinates of each backbone atom (N, Cα, C, O) in ångströms. mmCIF is the PDB's canonical archive format — a tagged-loop text representation of the atomic model.

The six renders are orthographic views along the three Cartesian axes in both directions. Representation (cartoon, sticks, or surface) and color scheme (sequence-rainbow or by-chain) vary across proteins so the training set covers all the common visualization conventions.

— Local backbone conformation —

Secondary structure is the local, repeating backbone conformation. DSSP classifies it into eight states by reading the hydrogen-bond network: three helix types (H, G, I), two β types (E, B), two non-regular types (T, S), and unstructured coil (-).

SS3 is a coarse helix/strand/coil call (letters a/b/c) made by the P-SEA algorithm from inter-Cα distances and dihedrals. It is less detailed than DSSP but needs only Cα positions.

Backbone dihedral angles. Every residue except chain termini has a φ (preceding-C → N → Cα → C) and a ψ (N → Cα → C → next-N). They are reported in degrees following the IUPAC sign convention. Secondary structure is essentially a statement about which (φ, ψ) basin each residue occupies.

— Global shape and packing —

The geometric summary reports three shape descriptors. Rg (radius of gyration) measures how spread out the Cα atoms are about their centre of mass; compact globular proteins have small Rg, elongated or unfolded ones large. Cα contacts (<8 Å, |i−j|>4) count long-range residue pairs in spatial proximity — high for tightly packed folds, near zero for rods or random coil. The bounding-box extents give the protein's footprint along x, y, z in Å.

Solvent accessibility: the surface area of each residue that a 1.4 Å water probe can touch, in Å². When only backbone atoms are present the absolute values are lower than full-atom SASA (side chains contribute most of the area) and are flagged as backbone-only.

Plot images: a contact map (which residues are close in 3D, as an N×N binary image), a Ramachandran scatter (backbone torsion angles, revealing secondary-structure composition at a glance), and — for AlphaFold structures — a PAE heatmap (pairwise prediction confidence).

— Structural neighborhood —

Foldseek's 3Di representation compresses backbone geometry into a per-residue letter drawn from a learned twenty-state alphabet. It captures the tertiary interaction pattern around each residue — which residues are packed against it in space, regardless of where they are in sequence.

Structural nearest neighbors (via Foldseek easy-search vs the PDB). Reported per hit: target PDB id, E-value, and alignment TM-score. A TM-score above ~0.5 is the conventional threshold for 'same fold'.

— Confidence and disorder —

pLDDT (predicted Local Distance Difference Test) is AlphaFold's per-residue confidence score, ranging from 0 to 100. Values above 90 indicate high confidence (typically well-packed cores); 70–90 is confident; 50–70 low confidence; below 50 usually means the region is disordered or the prediction is unreliable there. AlphaFold stores pLDDT in the mmCIF B-factor column.

For experime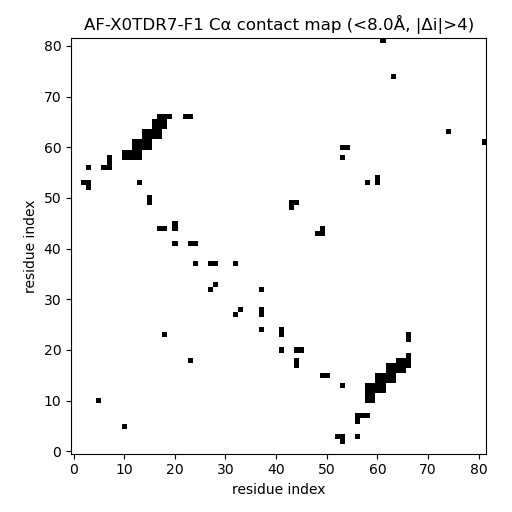ntal (PDB) structures, the B-factor (temperature factor) quantifies the positional spread of each atom in the crystal — a combination of thermal vibration and static disorder — in units of Å². High B-factors mark flexible loops or poorly resolved regions; low B-factors mark the rigid, well-ordered core.

Predicted Aligned Error (PAE) is an AlphaFold confidence matrix: entry (i, j) is the expected error in the position of residue j, in ångströms, when the prediction is superimposed on the true structure at residue i. Low PAE within a block of residues means that block is internally rigid 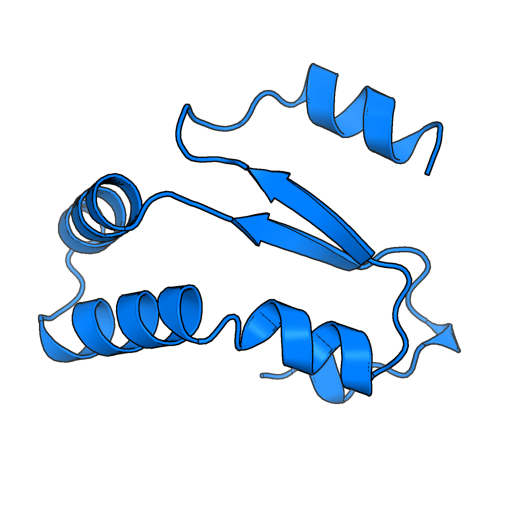and well-predicted; high PAE between two blocks means their relative placement is uncertain even if each block individually is confident.